Protein AF-A0A0D3D6J1-F1 (afdb_monomer_lite)

pLDDT: mean 77.59, std 20.77, range [33.81, 98.12]

Radius of gyration: 16.83 Å; chains: 1; bounding box: 50×41×36 Å

Organism: NCBI:txid109376

Sequence (123 aa):
MAGSNHPPQPSLRILQRCKLKLEHNKALTIFGTHLIETSVSLKSLAKDIDISSKVLTRLIAEVSNVNSSCALDGHRLGLERVIRVSSKTDASNSAILCAAFRAFFGAVATDSGMVDERRTRFS

Secondary structure (DSSP, 8-state):
-----PPPPHHHHHHHHH--BTTT-HHHHHHHHHHHHHHHHHHHHHH-TT--HHHHHHHHHHHT-IIIIIHHHHHHTTGGGT-B--TTS-TT-HHHHHHHHHHHHHHHHHHTTTTHHHHTT--

InterPro domains:
  IPR000999 Ribonuclease III domain [SM00535] (9-120)
  IPR036389 Ribonuclease III, endonuclease domain superfamily [G3DSA:1.10.1520.10] (8-121)
  IPR036389 Ribonuclease III, endonuclease domain superfamily [SSF69065] (21-114)

Structure (mmCIF, N/CA/C/O backbone):
data_AF-A0A0D3D6J1-F1
#
_entry.id   AF-A0A0D3D6J1-F1
#
loop_
_atom_site.group_PDB
_atom_site.id
_atom_site.type_symbol
_atom_site.label_atom_id
_atom_site.label_alt_id
_atom_site.label_comp_id
_atom_site.label_asym_id
_atom_site.label_entity_id
_atom_site.label_seq_id
_atom_site.pdbx_PDB_ins_code
_atom_site.Cartn_x
_atom_site.Cartn_y
_atom_site.Cartn_z
_atom_site.occupancy
_atom_site.B_iso_or_equiv
_atom_site.auth_seq_id
_atom_site.auth_comp_id
_atom_site.auth_asym_id
_atom_site.auth_atom_id
_atom_site.pdbx_PDB_model_num
ATOM 1 N N . MET A 1 1 ? -33.142 -31.326 2.147 1.00 36.97 1 MET A N 1
ATOM 2 C CA . MET A 1 1 ? -32.348 -30.388 2.967 1.00 36.97 1 MET A CA 1
ATOM 3 C C . MET A 1 1 ? -30.906 -30.868 2.960 1.00 36.97 1 MET A C 1
ATOM 5 O O . MET A 1 1 ? -30.592 -31.813 3.663 1.00 36.97 1 MET A O 1
ATOM 9 N N . ALA A 1 2 ? -30.059 -30.291 2.112 1.00 33.81 2 ALA A N 1
ATOM 10 C CA . ALA A 1 2 ? -28.621 -30.540 2.131 1.00 33.81 2 ALA A CA 1
ATOM 11 C C . ALA A 1 2 ? -27.952 -29.181 2.330 1.00 33.81 2 ALA A C 1
ATOM 13 O O . ALA A 1 2 ? -27.934 -28.353 1.421 1.00 33.81 2 ALA A O 1
ATOM 14 N N . GLY A 1 3 ? -27.513 -28.920 3.561 1.00 39.00 3 GLY A N 1
ATOM 15 C CA . GLY A 1 3 ? -26.717 -27.746 3.888 1.00 39.00 3 GLY A CA 1
ATOM 16 C C . GLY A 1 3 ? -25.371 -27.877 3.194 1.00 39.00 3 GLY A C 1
ATOM 17 O O . GLY A 1 3 ? -24.564 -28.735 3.546 1.00 39.00 3 GLY A O 1
ATOM 18 N N . SER A 1 4 ? -25.150 -27.058 2.171 1.00 36.75 4 SER A N 1
ATOM 19 C CA . SER A 1 4 ? -23.866 -26.943 1.498 1.00 36.75 4 SER A CA 1
ATOM 20 C C . SER A 1 4 ? -22.841 -26.380 2.484 1.00 36.75 4 SER A C 1
ATOM 22 O O . SER A 1 4 ? -22.775 -25.170 2.700 1.00 36.75 4 SER A O 1
ATOM 24 N N . ASN A 1 5 ? -22.042 -27.266 3.082 1.00 42.62 5 ASN A N 1
ATOM 25 C CA . ASN A 1 5 ? -20.813 -26.924 3.794 1.00 42.62 5 ASN A CA 1
ATOM 26 C C . ASN A 1 5 ? -19.778 -26.435 2.777 1.00 42.62 5 ASN A C 1
ATOM 28 O O . ASN A 1 5 ? -18.859 -27.156 2.392 1.00 42.62 5 ASN A O 1
ATOM 32 N N . HIS A 1 6 ? -19.958 -25.207 2.301 1.00 39.31 6 HIS A N 1
ATOM 33 C CA . HIS A 1 6 ? -18.924 -24.518 1.555 1.00 39.31 6 HIS A CA 1
ATOM 34 C C . HIS A 1 6 ? -17.895 -24.012 2.577 1.00 39.31 6 HIS A C 1
ATOM 36 O O . HIS A 1 6 ? -18.283 -23.295 3.507 1.00 39.31 6 HIS A O 1
ATOM 42 N N . PRO A 1 7 ? -16.606 -24.392 2.481 1.00 40.78 7 PRO A N 1
ATOM 43 C CA . PRO A 1 7 ? -15.589 -23.798 3.333 1.00 40.78 7 PRO A CA 1
ATOM 44 C C . PRO A 1 7 ? -15.655 -22.275 3.144 1.00 40.78 7 PRO A C 1
ATOM 46 O O . PRO A 1 7 ? -15.778 -21.821 2.004 1.00 40.78 7 PRO A O 1
ATOM 49 N N . PRO A 1 8 ? -15.626 -21.472 4.225 1.00 41.41 8 PRO A N 1
ATOM 50 C CA . PRO A 1 8 ? -15.703 -20.027 4.085 1.00 41.41 8 PRO A CA 1
ATOM 51 C C . PRO A 1 8 ? -14.570 -19.592 3.163 1.00 41.41 8 PRO A C 1
ATOM 53 O O . PRO A 1 8 ? -13.425 -20.009 3.367 1.00 41.41 8 PRO A O 1
ATOM 56 N N . GLN A 1 9 ? -14.921 -18.824 2.129 1.00 41.34 9 GLN A N 1
ATOM 57 C CA . GLN A 1 9 ? -13.974 -18.363 1.122 1.00 41.34 9 GLN A CA 1
ATOM 58 C C . GLN A 1 9 ? -12.741 -17.742 1.806 1.00 41.34 9 GLN A C 1
ATOM 60 O O . GLN A 1 9 ? -12.900 -17.136 2.871 1.00 41.34 9 GLN A O 1
ATOM 65 N N . PRO A 1 10 ? -11.524 -17.874 1.243 1.00 47.81 10 PRO A N 1
ATOM 66 C CA . PRO A 1 10 ? -10.286 -17.409 1.884 1.00 47.81 10 PRO A CA 1
ATOM 67 C C . PRO A 1 10 ? -10.375 -15.960 2.389 1.00 47.81 10 PRO A C 1
ATOM 69 O O . PRO A 1 10 ? -9.944 -15.646 3.497 1.00 47.81 10 PRO A O 1
ATOM 72 N N . SER A 1 11 ? -11.066 -1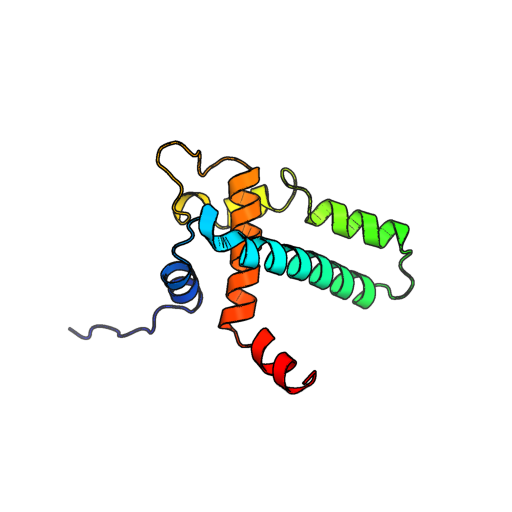5.105 1.633 1.00 50.75 11 SER A N 1
ATOM 73 C CA . SER A 1 11 ? -11.388 -13.721 1.990 1.00 50.75 11 SER A CA 1
ATOM 74 C C . SER A 1 11 ? -12.149 -13.584 3.317 1.00 50.75 11 SER A C 1
ATOM 76 O O . SER A 1 11 ? -11.828 -12.713 4.121 1.00 50.75 11 SER A O 1
ATOM 78 N N . LEU A 1 12 ? -13.116 -14.460 3.601 1.00 44.69 12 LEU A N 1
ATOM 79 C CA . LEU A 1 12 ? -13.933 -14.407 4.814 1.00 44.69 12 LEU A CA 1
ATOM 80 C C . LEU A 1 12 ? -13.153 -14.852 6.060 1.00 44.69 12 LEU A C 1
ATOM 82 O O . LEU A 1 12 ? -13.335 -14.266 7.128 1.00 44.69 12 LEU A O 1
ATOM 86 N N . ARG A 1 13 ? -12.249 -15.837 5.932 1.00 53.22 13 ARG A N 1
ATOM 87 C CA . ARG A 1 13 ? -11.372 -16.267 7.040 1.00 53.22 13 ARG A CA 1
ATOM 88 C C . ARG A 1 13 ? -10.347 -15.199 7.402 1.00 53.22 13 ARG A C 1
ATOM 90 O O . ARG A 1 13 ? -10.147 -14.957 8.591 1.00 53.22 13 ARG A O 1
ATOM 97 N N . ILE A 1 14 ? -9.758 -14.536 6.405 1.00 54.12 14 ILE A N 1
ATOM 98 C CA . ILE A 1 14 ? -8.846 -13.404 6.613 1.00 54.12 14 ILE A CA 1
ATOM 99 C C . ILE A 1 14 ? -9.596 -12.288 7.340 1.00 54.12 14 ILE A C 1
ATOM 101 O O . ILE A 1 14 ? -9.171 -11.869 8.409 1.00 54.12 14 ILE A O 1
ATOM 105 N N . LEU A 1 15 ? -10.780 -11.891 6.866 1.00 53.19 15 LEU A N 1
ATOM 106 C CA . LEU A 1 15 ? -11.581 -10.845 7.516 1.00 53.19 15 LEU A CA 1
ATOM 107 C C . LEU A 1 15 ? -12.042 -11.229 8.941 1.00 53.19 15 LEU A C 1
ATOM 109 O O . LEU A 1 15 ? -12.059 -10.373 9.830 1.00 53.19 15 LEU A O 1
ATOM 113 N N . GLN A 1 16 ? -12.359 -12.505 9.200 1.00 49.28 16 GLN A N 1
ATOM 114 C CA . GLN A 1 16 ? -12.734 -12.999 10.535 1.00 49.28 16 GLN A CA 1
ATOM 115 C C . GLN A 1 16 ? -11.554 -13.091 11.512 1.00 49.28 16 GLN A C 1
ATOM 117 O O . GLN A 1 16 ? -11.705 -12.666 12.661 1.00 49.28 16 GLN A O 1
ATOM 122 N N . ARG A 1 17 ? -10.393 -13.615 11.087 1.00 49.12 17 ARG A N 1
ATOM 123 C CA . ARG A 1 17 ? -9.167 -13.649 11.910 1.00 49.12 17 ARG A CA 1
ATOM 124 C C . ARG A 1 17 ? -8.609 -12.249 12.131 1.00 49.12 17 ARG A C 1
ATOM 126 O O . ARG A 1 17 ? -8.090 -11.965 13.206 1.00 49.12 17 ARG A O 1
ATOM 133 N N . CYS A 1 18 ? -8.763 -11.365 11.148 1.00 48.53 18 CYS A N 1
ATOM 134 C CA . CYS A 1 18 ? -8.200 -10.030 11.209 1.00 48.53 18 CYS A CA 1
ATOM 135 C C . CYS A 1 18 ? -8.895 -9.092 12.172 1.00 48.53 18 CYS A C 1
ATOM 137 O O . CYS A 1 18 ? -8.242 -8.092 12.453 1.00 48.53 18 CYS A O 1
ATOM 139 N N . LYS A 1 19 ? -10.146 -9.360 12.627 1.00 53.25 19 LYS A N 1
ATOM 140 C CA . LYS A 1 19 ? -10.956 -8.511 13.543 1.00 53.25 19 LYS A CA 1
ATOM 141 C C . LYS A 1 19 ? -10.353 -7.114 13.637 1.00 53.25 19 LYS A C 1
ATOM 143 O O . LYS A 1 19 ? -9.719 -6.806 14.643 1.00 53.25 19 LYS A O 1
ATOM 148 N N . LEU A 1 20 ? -10.433 -6.370 12.525 1.00 54.12 20 LEU A N 1
ATOM 149 C CA . LEU A 1 20 ? -9.470 -5.329 12.152 1.00 54.12 20 LEU A CA 1
ATOM 150 C C . LEU A 1 20 ? -9.575 -4.121 13.085 1.00 54.12 20 LEU A C 1
ATOM 152 O O . LEU A 1 20 ? -10.124 -3.087 12.726 1.00 54.12 20 LEU A O 1
ATOM 156 N N . LYS A 1 21 ? -9.098 -4.283 14.323 1.00 55.31 21 LYS A N 1
ATOM 157 C CA . LYS A 1 21 ? -8.888 -3.215 15.284 1.00 55.31 21 LYS A CA 1
ATOM 158 C C . LYS A 1 21 ? -7.656 -2.497 14.791 1.00 55.31 21 LYS A C 1
ATOM 160 O O . LYS A 1 21 ? -6.536 -2.966 14.991 1.00 55.31 21 LYS A O 1
ATOM 165 N N . LEU A 1 22 ? -7.885 -1.375 14.123 1.00 56.31 22 LEU A N 1
ATOM 166 C CA . LEU A 1 22 ? -6.821 -0.564 13.551 1.00 56.31 22 LEU A CA 1
ATOM 167 C C . LEU A 1 22 ? -5.695 -0.290 14.567 1.00 56.31 22 LEU A C 1
ATOM 169 O O . LEU A 1 22 ? -4.522 -0.331 14.213 1.00 56.31 22 LEU A O 1
ATOM 173 N N . GLU A 1 23 ? -6.048 -0.116 15.845 1.00 56.38 23 GLU A N 1
ATOM 174 C CA . GLU A 1 23 ? -5.091 0.128 16.930 1.00 56.38 23 GLU A CA 1
ATOM 175 C C . GLU A 1 23 ? -4.096 -1.016 17.173 1.00 56.38 23 GLU A C 1
ATOM 177 O O . GLU A 1 23 ? -2.957 -0.757 17.560 1.00 56.38 23 GLU A O 1
ATOM 182 N N . HIS A 1 24 ? -4.486 -2.270 16.922 1.00 62.88 24 HIS A N 1
ATOM 183 C CA . HIS A 1 24 ? -3.648 -3.452 17.169 1.00 62.88 24 HIS A CA 1
ATOM 184 C C . HIS A 1 24 ? -2.933 -3.957 15.910 1.00 62.88 24 HIS A C 1
ATOM 186 O O . HIS A 1 24 ? -1.994 -4.742 16.002 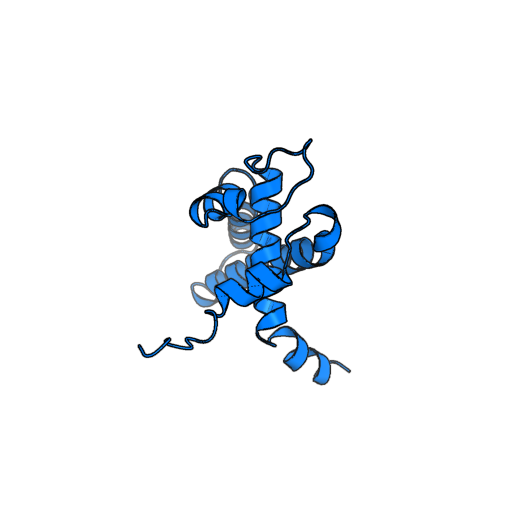1.00 62.88 24 HIS A O 1
ATOM 192 N N . ASN A 1 25 ? -3.334 -3.485 14.730 1.00 73.19 25 ASN A N 1
ATOM 193 C CA . ASN A 1 25 ? -2.868 -4.027 13.454 1.00 73.19 25 ASN A CA 1
ATOM 194 C C . ASN A 1 25 ? -1.731 -3.219 12.817 1.00 73.19 25 ASN A C 1
ATOM 196 O O . ASN A 1 25 ? -1.432 -3.406 11.640 1.00 73.19 25 ASN A O 1
ATOM 200 N N . LYS A 1 26 ? -1.050 -2.365 13.596 1.00 84.75 26 LYS A N 1
ATOM 201 C CA . LYS A 1 26 ? 0.064 -1.521 13.127 1.00 84.75 26 LYS A CA 1
ATOM 202 C C . LYS A 1 26 ? 1.142 -2.316 12.384 1.00 84.75 26 LYS A C 1
ATOM 204 O O . LYS A 1 26 ? 1.598 -1.873 11.336 1.00 84.75 26 LYS A O 1
ATOM 209 N N . ALA A 1 27 ? 1.507 -3.499 12.883 1.00 87.12 27 ALA A N 1
ATOM 210 C CA . ALA A 1 27 ? 2.491 -4.362 12.230 1.00 87.12 27 ALA A CA 1
ATOM 211 C C . ALA A 1 27 ? 2.034 -4.803 10.827 1.00 87.12 27 ALA A C 1
ATOM 213 O O . ALA A 1 27 ? 2.803 -4.712 9.875 1.00 87.12 27 ALA A O 1
ATOM 214 N N . LEU A 1 28 ? 0.765 -5.201 10.679 1.00 87.38 28 LEU A N 1
ATOM 215 C CA . LEU A 1 28 ? 0.184 -5.576 9.386 1.00 87.38 28 LEU A CA 1
ATOM 216 C C . LEU A 1 28 ? 0.072 -4.372 8.447 1.00 87.38 28 LEU A C 1
ATOM 218 O O . LEU A 1 28 ? 0.317 -4.513 7.253 1.00 87.38 28 LEU A O 1
ATOM 222 N N . THR A 1 29 ? -0.257 -3.185 8.966 1.00 91.06 29 THR A N 1
ATOM 223 C CA . THR A 1 29 ? -0.259 -1.946 8.174 1.00 91.06 29 THR A CA 1
ATOM 224 C C . THR A 1 29 ? 1.137 -1.627 7.635 1.00 91.06 29 THR A C 1
ATOM 226 O O . THR A 1 29 ? 1.274 -1.332 6.449 1.00 91.06 29 THR A O 1
ATOM 229 N N . ILE A 1 30 ? 2.178 -1.705 8.470 1.00 92.06 30 ILE A N 1
ATOM 230 C CA . ILE A 1 30 ? 3.570 -1.467 8.050 1.00 92.06 30 ILE A CA 1
ATOM 231 C C . ILE A 1 30 ? 3.989 -2.509 7.012 1.00 92.06 30 ILE A C 1
ATOM 233 O O . ILE A 1 30 ? 4.444 -2.159 5.925 1.00 92.06 30 ILE A O 1
ATOM 237 N N . PHE A 1 31 ? 3.767 -3.789 7.309 1.00 91.25 31 PHE A N 1
ATOM 238 C CA . PHE A 1 31 ? 4.148 -4.871 6.411 1.00 91.25 31 PHE A CA 1
ATOM 239 C C . PHE A 1 31 ? 3.432 -4.782 5.057 1.00 91.25 31 PHE A C 1
ATOM 241 O O . PHE A 1 31 ? 4.068 -4.855 4.007 1.00 91.25 31 PHE A O 1
ATOM 248 N N . GLY A 1 32 ? 2.122 -4.537 5.070 1.00 92.12 32 GLY A N 1
ATOM 249 C CA . GLY A 1 32 ? 1.332 -4.327 3.863 1.00 92.12 32 GLY A CA 1
AT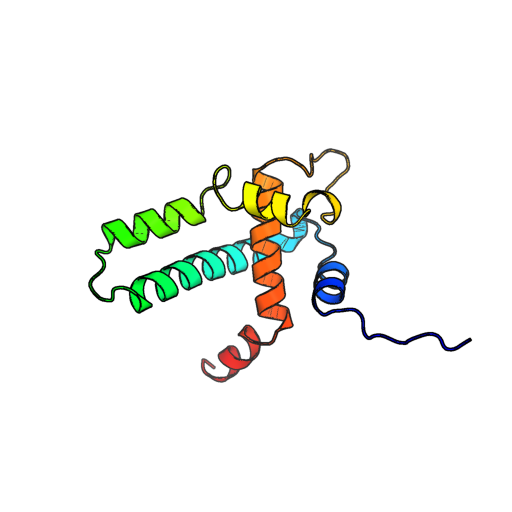OM 250 C C . GLY A 1 32 ? 1.759 -3.110 3.046 1.00 92.12 32 GLY A C 1
ATOM 251 O O . GLY A 1 32 ? 1.705 -3.160 1.822 1.00 92.12 32 GLY A O 1
ATOM 252 N N . THR A 1 33 ? 2.243 -2.046 3.697 1.00 95.25 33 THR A N 1
ATOM 253 C CA . THR A 1 33 ? 2.827 -0.886 3.001 1.00 95.25 33 THR A CA 1
ATOM 254 C C . THR A 1 33 ? 4.023 -1.322 2.166 1.00 95.25 33 THR A C 1
ATOM 256 O O . THR A 1 33 ? 4.013 -1.153 0.949 1.00 95.25 33 THR A O 1
ATOM 259 N N . HIS A 1 34 ? 4.997 -1.990 2.786 1.00 95.62 34 HIS A N 1
ATOM 260 C CA . HIS A 1 34 ? 6.180 -2.471 2.074 1.00 95.62 34 HIS A CA 1
ATOM 261 C C . HIS A 1 34 ? 5.847 -3.509 1.001 1.00 95.62 34 HIS A C 1
ATOM 263 O O . HIS A 1 34 ? 6.489 -3.528 -0.047 1.00 95.62 34 HIS A O 1
ATOM 269 N N . LEU A 1 35 ? 4.829 -4.349 1.214 1.00 94.19 35 LEU A N 1
ATOM 270 C CA . LEU A 1 35 ? 4.355 -5.285 0.193 1.00 94.19 35 LEU A CA 1
ATOM 271 C C . LEU A 1 35 ? 3.802 -4.574 -1.040 1.00 94.19 35 LEU A C 1
ATOM 273 O O . LEU A 1 35 ? 4.143 -4.965 -2.157 1.00 94.19 35 LEU A O 1
ATOM 277 N N . ILE A 1 36 ? 2.972 -3.545 -0.859 1.00 94.06 36 ILE A N 1
ATOM 278 C CA . ILE A 1 36 ? 2.412 -2.762 -1.969 1.00 94.06 36 ILE A CA 1
ATOM 279 C C . ILE A 1 36 ? 3.545 -2.071 -2.739 1.00 94.06 36 ILE A C 1
ATOM 281 O O . ILE A 1 36 ? 3.637 -2.219 -3.959 1.00 94.06 36 ILE A O 1
ATOM 285 N N . GLU A 1 37 ? 4.454 -1.396 -2.032 1.00 95.62 37 GLU A N 1
ATOM 286 C CA . GLU A 1 37 ? 5.598 -0.691 -2.628 1.00 95.62 37 GLU A CA 1
ATOM 287 C C . GLU A 1 37 ? 6.530 -1.646 -3.385 1.00 95.62 37 GLU A C 1
ATOM 289 O O . GLU A 1 37 ? 6.915 -1.381 -4.528 1.00 95.62 37 GLU A O 1
ATOM 294 N N . THR A 1 38 ? 6.837 -2.804 -2.793 1.00 96.00 38 THR A N 1
ATOM 295 C CA . THR A 1 38 ? 7.666 -3.843 -3.424 1.00 96.00 38 THR A CA 1
ATOM 296 C C . THR A 1 38 ? 6.977 -4.420 -4.654 1.00 96.00 38 THR A C 1
ATOM 298 O O . THR A 1 38 ? 7.613 -4.596 -5.690 1.00 96.00 38 THR A O 1
ATOM 301 N N . SER A 1 39 ? 5.671 -4.683 -4.577 1.00 94.94 39 SER A N 1
ATOM 302 C CA . SER A 1 39 ? 4.904 -5.230 -5.702 1.00 94.94 39 SER A CA 1
ATOM 303 C C . SER A 1 39 ? 4.883 -4.265 -6.886 1.00 94.94 39 SER A C 1
ATOM 305 O O . SER A 1 39 ? 5.064 -4.683 -8.030 1.00 94.94 39 SER A O 1
ATOM 307 N N . VAL A 1 40 ? 4.716 -2.968 -6.622 1.00 95.38 40 VAL A N 1
ATOM 308 C CA . VAL A 1 40 ? 4.757 -1.928 -7.660 1.00 95.38 40 VAL A CA 1
ATOM 309 C C . VAL A 1 40 ? 6.162 -1.767 -8.227 1.00 95.38 40 VAL A C 1
ATOM 311 O O . VAL A 1 40 ? 6.309 -1.630 -9.443 1.00 95.38 40 VAL A O 1
ATOM 314 N N . SER A 1 41 ? 7.187 -1.882 -7.383 1.00 96.69 41 SER A N 1
ATOM 315 C CA . SER A 1 41 ? 8.582 -1.868 -7.824 1.00 96.69 41 SER A CA 1
ATOM 316 C C . SER A 1 41 ? 8.879 -3.021 -8.780 1.00 96.69 41 SER A C 1
ATOM 318 O O . SER A 1 41 ? 9.326 -2.798 -9.902 1.00 96.69 41 SER A O 1
ATOM 320 N N . LEU A 1 42 ? 8.548 -4.250 -8.372 1.00 96.69 42 LEU A N 1
ATOM 321 C CA . LEU A 1 42 ? 8.752 -5.457 -9.172 1.00 96.69 42 LEU A CA 1
ATOM 322 C C . LEU A 1 42 ? 7.976 -5.404 -10.487 1.00 96.69 42 LEU A C 1
ATOM 324 O O . LEU A 1 42 ? 8.531 -5.718 -11.534 1.00 96.69 42 LEU A O 1
ATOM 328 N N . LYS A 1 43 ? 6.712 -4.967 -10.457 1.00 96.81 43 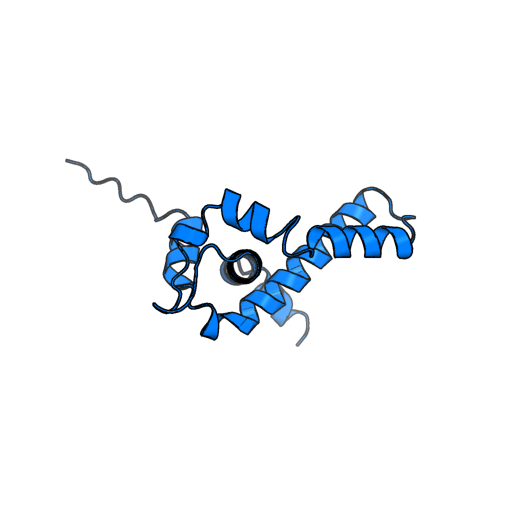LYS A N 1
ATOM 329 C CA . LYS A 1 43 ? 5.893 -4.838 -11.669 1.00 96.81 43 LYS A CA 1
ATOM 330 C C . LYS A 1 43 ? 6.462 -3.805 -12.644 1.00 96.81 43 LYS A C 1
ATOM 332 O O . LYS A 1 43 ? 6.397 -4.016 -13.851 1.00 96.81 43 LYS A O 1
ATOM 337 N N . SER A 1 44 ? 7.000 -2.700 -12.130 1.00 97.06 44 SER A N 1
ATOM 338 C CA . SER A 1 44 ? 7.600 -1.649 -12.958 1.00 97.06 44 SER A CA 1
ATOM 339 C C . SER A 1 44 ? 8.908 -2.127 -13.586 1.00 97.06 44 SER A C 1
ATOM 341 O O . SER A 1 44 ? 9.057 -2.029 -14.799 1.00 97.06 44 SER A O 1
ATOM 343 N N . LEU A 1 45 ? 9.790 -2.742 -12.792 1.00 96.69 45 LEU A N 1
ATOM 344 C CA . LEU A 1 45 ? 11.067 -3.299 -13.256 1.00 96.69 45 LEU A CA 1
ATOM 345 C C . LEU A 1 45 ? 10.890 -4.467 -14.233 1.00 96.69 45 LEU A C 1
ATOM 347 O O . LEU A 1 45 ? 11.661 -4.612 -15.172 1.00 96.69 45 LEU A O 1
ATOM 351 N N . ALA A 1 46 ? 9.856 -5.292 -14.047 1.00 97.31 46 ALA A N 1
ATOM 352 C CA . ALA A 1 46 ? 9.532 -6.367 -14.984 1.00 97.31 46 ALA A CA 1
ATOM 353 C C . ALA A 1 46 ? 9.062 -5.841 -16.351 1.00 97.31 46 ALA A C 1
ATOM 355 O O . ALA A 1 46 ? 9.174 -6.547 -17.350 1.00 97.31 46 ALA A O 1
ATOM 356 N N . LYS A 1 47 ? 8.507 -4.623 -16.393 1.00 97.50 47 LYS A N 1
ATOM 357 C CA . LYS A 1 47 ? 8.076 -3.964 -17.631 1.00 97.50 47 LYS A CA 1
ATOM 358 C C . LYS A 1 47 ? 9.220 -3.200 -18.298 1.00 97.50 47 LYS A C 1
ATOM 360 O O . LYS A 1 47 ? 9.286 -3.172 -19.522 1.00 97.50 47 LYS A O 1
ATOM 365 N N . ASP A 1 48 ? 10.060 -2.559 -17.498 1.00 97.06 48 ASP A N 1
ATOM 366 C CA . ASP A 1 48 ? 11.186 -1.745 -17.940 1.00 97.06 48 ASP A CA 1
ATOM 367 C C . ASP A 1 48 ? 12.303 -1.835 -16.894 1.00 97.06 48 ASP A C 1
ATOM 369 O O . ASP A 1 48 ? 12.219 -1.230 -15.822 1.00 97.06 48 ASP A O 1
ATOM 373 N N . ILE A 1 49 ? 13.333 -2.627 -17.198 1.00 96.81 49 ILE A N 1
ATOM 374 C CA . ILE A 1 49 ? 14.466 -2.848 -16.292 1.00 96.81 49 ILE A CA 1
ATOM 375 C C . ILE A 1 49 ? 15.374 -1.614 -16.193 1.00 96.81 49 ILE A C 1
ATOM 377 O O . ILE A 1 49 ? 16.055 -1.441 -15.184 1.00 96.81 49 ILE A O 1
ATOM 381 N N . ASP A 1 50 ? 15.329 -0.732 -17.197 1.00 97.75 50 ASP A N 1
ATOM 382 C CA . ASP A 1 50 ? 16.140 0.484 -17.290 1.00 97.75 50 ASP A CA 1
ATOM 383 C C . ASP A 1 50 ? 15.404 1.720 -16.736 1.00 97.75 50 ASP A C 1
ATOM 385 O O . ASP A 1 50 ? 15.896 2.853 -16.827 1.00 97.75 50 ASP A O 1
ATOM 389 N N . ILE A 1 51 ? 14.228 1.526 -16.122 1.00 98.12 51 ILE A N 1
ATOM 390 C CA . ILE A 1 51 ? 13.455 2.599 -15.497 1.00 98.12 51 ILE A CA 1
ATOM 391 C C . ILE A 1 51 ? 14.315 3.372 -14.491 1.00 98.12 51 ILE A C 1
ATOM 393 O O . ILE A 1 51 ? 14.897 2.826 -13.552 1.00 98.12 51 ILE A O 1
ATOM 397 N N . SER A 1 52 ? 14.370 4.696 -14.647 1.00 97.94 52 SER A N 1
ATOM 398 C CA . SER A 1 52 ? 15.155 5.511 -13.719 1.00 97.94 52 SER A CA 1
ATOM 399 C C . SER A 1 52 ? 14.600 5.422 -12.293 1.00 97.94 52 SER A C 1
ATOM 401 O O . SER A 1 52 ? 13.386 5.488 -12.072 1.00 97.94 52 SER A O 1
ATOM 403 N N . SER A 1 53 ? 15.497 5.402 -11.305 1.00 96.31 53 SER A N 1
ATOM 404 C CA . SER A 1 53 ? 15.133 5.435 -9.880 1.00 96.31 53 SER A CA 1
ATOM 405 C C . SER A 1 53 ? 14.182 6.595 -9.536 1.00 96.31 53 SER A C 1
ATOM 407 O O . SER A 1 53 ? 13.247 6.438 -8.750 1.00 96.31 53 SER A O 1
ATOM 409 N N . LYS A 1 54 ? 14.339 7.750 -10.200 1.00 97.69 54 LYS A N 1
ATOM 410 C CA . LYS A 1 54 ? 13.454 8.913 -10.034 1.00 97.69 54 LYS A CA 1
ATOM 411 C C . LYS A 1 54 ? 12.015 8.623 -10.462 1.00 97.69 54 LYS A C 1
ATOM 413 O O . LYS A 1 54 ? 11.084 9.028 -9.769 1.00 97.69 54 LYS A O 1
ATOM 418 N N . VAL A 1 55 ? 11.823 7.966 -11.606 1.00 97.56 55 VAL A N 1
ATOM 419 C CA . VAL A 1 55 ? 10.484 7.601 -12.095 1.00 97.56 55 VAL A CA 1
ATOM 420 C C . VAL A 1 55 ? 9.897 6.498 -11.220 1.00 97.56 55 VAL A C 1
ATOM 422 O O . VAL A 1 55 ? 8.757 6.625 -10.782 1.00 97.56 55 VAL A O 1
ATOM 425 N N . LEU A 1 56 ? 10.690 5.480 -10.879 1.00 96.88 56 LEU A N 1
ATOM 426 C CA . LEU A 1 56 ? 10.258 4.393 -10.002 1.00 96.88 56 LEU A CA 1
ATOM 427 C C . LEU A 1 56 ? 9.782 4.910 -8.634 1.00 96.88 56 LEU A C 1
ATOM 429 O O . LEU A 1 56 ? 8.696 4.561 -8.181 1.00 96.88 56 LEU A O 1
ATOM 433 N N . THR A 1 57 ? 10.543 5.818 -8.018 1.00 97.00 57 THR A N 1
ATOM 434 C CA . THR A 1 57 ? 10.186 6.439 -6.731 1.00 97.00 57 THR A CA 1
ATOM 435 C C . THR A 1 57 ? 8.884 7.236 -6.821 1.00 97.00 57 THR A C 1
ATOM 437 O O . THR A 1 57 ? 8.087 7.217 -5.885 1.00 97.00 57 THR A O 1
ATOM 440 N N . ARG A 1 58 ? 8.626 7.915 -7.948 1.00 97.06 58 ARG A N 1
ATOM 441 C CA . ARG A 1 58 ? 7.355 8.624 -8.167 1.00 97.06 58 ARG A CA 1
ATOM 442 C C . ARG A 1 58 ? 6.177 7.660 -8.243 1.00 97.06 58 ARG A C 1
ATOM 444 O O . ARG A 1 58 ? 5.189 7.893 -7.561 1.00 97.06 58 ARG A O 1
ATOM 451 N N . LEU A 1 59 ? 6.310 6.564 -8.992 1.00 96.25 59 LEU A N 1
ATOM 452 C CA . LEU A 1 59 ? 5.266 5.537 -9.082 1.00 96.25 59 LEU A CA 1
ATOM 453 C C . LEU A 1 59 ? 4.961 4.925 -7.710 1.00 96.25 59 LEU A C 1
ATOM 455 O O . LEU A 1 59 ? 3.796 4.779 -7.350 1.00 96.25 59 LEU A O 1
ATOM 459 N N . ILE A 1 60 ? 5.997 4.620 -6.921 1.00 96.19 60 ILE A N 1
ATOM 460 C CA . ILE A 1 60 ? 5.846 4.132 -5.542 1.00 96.19 60 ILE A CA 1
ATOM 461 C C . ILE A 1 60 ? 5.109 5.170 -4.677 1.00 96.19 60 ILE A C 1
ATOM 463 O O . ILE A 1 60 ? 4.174 4.827 -3.957 1.00 96.19 60 ILE A O 1
ATOM 467 N N . ALA A 1 61 ? 5.478 6.450 -4.769 1.00 95.25 61 ALA A N 1
ATOM 468 C CA . ALA A 1 61 ? 4.821 7.513 -4.010 1.00 95.25 61 ALA A CA 1
ATOM 469 C C . ALA A 1 61 ? 3.345 7.708 -4.408 1.00 95.25 61 ALA A C 1
ATOM 471 O O . ALA A 1 61 ? 2.507 7.965 -3.541 1.00 95.25 61 ALA A O 1
ATOM 472 N N . GLU A 1 62 ? 3.013 7.562 -5.692 1.00 94.50 62 GLU A N 1
ATOM 473 C CA . GLU A 1 62 ? 1.639 7.654 -6.199 1.00 94.50 62 GLU A CA 1
ATOM 474 C C . GLU A 1 62 ? 0.753 6.541 -5.632 1.00 94.50 62 GLU A C 1
ATOM 476 O O . GLU A 1 62 ? -0.321 6.823 -5.097 1.00 94.50 62 GLU A O 1
ATOM 481 N N . VAL A 1 63 ? 1.217 5.287 -5.667 1.00 91.69 63 VAL A N 1
ATOM 482 C CA . VAL A 1 63 ? 0.443 4.152 -5.131 1.00 91.69 63 VAL A CA 1
ATOM 483 C C . VAL A 1 63 ? 0.352 4.175 -3.605 1.00 91.69 63 VAL A C 1
ATOM 485 O O . VAL A 1 63 ? -0.652 3.733 -3.043 1.00 91.69 63 VAL A O 1
ATOM 488 N N . SER A 1 64 ? 1.359 4.734 -2.929 1.00 90.31 64 SER A N 1
ATOM 489 C CA . SER A 1 64 ? 1.366 4.925 -1.477 1.00 90.31 64 SER A CA 1
ATOM 490 C C . SER A 1 64 ? 0.579 6.163 -1.028 1.00 90.31 64 SER A C 1
ATOM 492 O O . SER A 1 64 ? 0.417 6.367 0.180 1.00 90.31 64 SER A O 1
ATOM 494 N N . ASN A 1 65 ? 0.058 6.985 -1.947 1.00 95.38 65 ASN A N 1
ATOM 495 C CA . ASN A 1 65 ? -0.713 8.171 -1.588 1.00 95.38 65 ASN A CA 1
ATOM 496 C C . ASN A 1 65 ? -2.019 7.797 -0.874 1.00 95.38 65 ASN A C 1
ATOM 498 O O . ASN A 1 65 ? -2.803 6.977 -1.354 1.00 95.38 65 ASN A O 1
ATOM 502 N N . VAL A 1 66 ? -2.273 8.452 0.262 1.00 92.31 66 VAL A N 1
ATOM 503 C CA . VAL A 1 66 ? -3.447 8.184 1.098 1.00 92.31 66 VAL A CA 1
ATOM 504 C C . VAL A 1 66 ? -4.746 8.460 0.353 1.00 92.31 66 VAL A C 1
ATOM 506 O O . VAL A 1 66 ? -5.589 7.576 0.266 1.00 92.31 66 VAL A O 1
ATOM 509 N N . ASN A 1 67 ? -4.911 9.661 -0.194 1.00 87.62 67 ASN A N 1
ATOM 510 C CA . ASN A 1 67 ? -6.205 10.117 -0.698 1.00 87.62 67 ASN A CA 1
ATOM 511 C C . ASN A 1 67 ? -6.479 9.641 -2.124 1.00 87.62 67 ASN A C 1
ATOM 513 O O . ASN A 1 67 ? -7.606 9.266 -2.433 1.00 87.62 67 ASN A O 1
ATOM 517 N N . SER A 1 68 ? -5.464 9.656 -2.990 1.00 89.31 68 SER A N 1
ATOM 518 C CA . SER A 1 68 ? -5.641 9.346 -4.412 1.00 89.31 68 SER A CA 1
ATOM 519 C C . SER A 1 68 ? -5.472 7.866 -4.760 1.00 89.31 68 SER A C 1
ATOM 521 O O . SER A 1 68 ? -5.748 7.500 -5.898 1.00 89.31 68 SER A O 1
ATOM 523 N N . SER A 1 69 ? -5.016 7.026 -3.821 1.00 92.69 69 SER A N 1
ATOM 5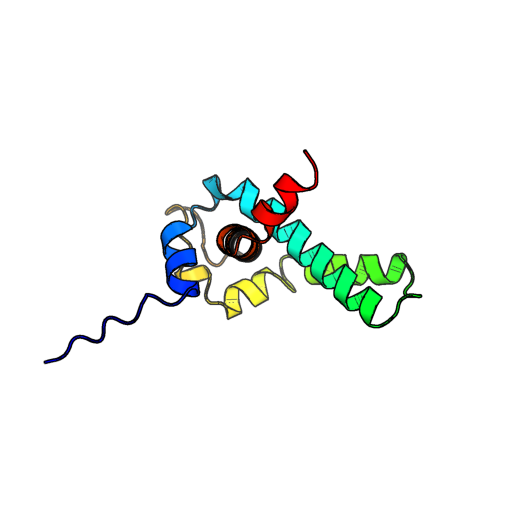24 C CA . SER A 1 69 ? -4.735 5.603 -4.067 1.00 92.69 69 SER A CA 1
ATOM 525 C C . SER A 1 69 ? -5.336 4.691 -2.989 1.00 92.69 69 SER A C 1
ATOM 527 O O . SER A 1 69 ? -6.486 4.270 -3.109 1.00 92.69 69 SER A O 1
ATOM 529 N N . CYS A 1 70 ? -4.626 4.411 -1.893 1.00 92.38 70 CYS A N 1
ATOM 530 C CA . CYS A 1 70 ? -5.014 3.341 -0.964 1.00 92.38 70 CYS A CA 1
ATOM 531 C C . CYS A 1 70 ? -6.350 3.577 -0.238 1.00 92.38 70 CYS A C 1
ATOM 533 O O . CYS A 1 70 ? -7.037 2.604 0.064 1.00 92.38 70 CYS A O 1
ATOM 535 N N . ALA A 1 71 ? -6.751 4.823 0.054 1.00 93.69 71 ALA A N 1
ATOM 536 C CA . ALA A 1 71 ? -8.082 5.073 0.617 1.00 93.69 71 ALA A CA 1
ATOM 537 C C . ALA A 1 71 ? -9.191 4.811 -0.406 1.00 93.69 71 ALA A C 1
ATOM 539 O O . ALA A 1 71 ? -10.201 4.202 -0.065 1.00 93.69 71 ALA A O 1
ATOM 540 N N . LEU A 1 72 ? -8.986 5.235 -1.658 1.00 94.19 72 LEU A N 1
ATOM 541 C CA . LEU A 1 72 ? -9.929 5.007 -2.750 1.00 94.19 72 LEU A CA 1
ATOM 542 C C . LEU A 1 72 ? -10.097 3.508 -3.017 1.00 94.19 72 LEU A C 1
ATOM 544 O O . LEU A 1 72 ? -11.222 3.021 -3.122 1.00 94.19 72 LEU A O 1
ATOM 548 N N . ASP A 1 73 ? -8.995 2.766 -3.076 1.00 92.25 73 ASP A N 1
ATOM 549 C CA . ASP A 1 73 ? -9.043 1.319 -3.270 1.00 92.25 73 ASP A CA 1
ATOM 550 C C . ASP A 1 73 ? -9.595 0.594 -2.035 1.00 92.25 73 ASP A C 1
ATOM 552 O O . ASP A 1 73 ? -10.376 -0.348 -2.171 1.00 92.25 73 ASP A O 1
ATOM 556 N N . GLY A 1 74 ? -9.295 1.081 -0.828 1.00 89.62 74 GLY A N 1
ATOM 557 C CA . GLY A 1 74 ? -9.927 0.611 0.405 1.00 89.62 74 GLY A CA 1
ATOM 558 C C . GLY A 1 74 ? -11.446 0.796 0.397 1.00 89.62 74 GLY A C 1
ATOM 559 O O . GLY A 1 74 ? -12.177 -0.114 0.788 1.00 89.62 74 GLY A O 1
ATOM 560 N N . HIS A 1 75 ? -11.927 1.927 -0.116 1.00 90.50 75 HIS A N 1
ATOM 561 C CA . HIS A 1 75 ? -13.355 2.186 -0.274 1.00 90.50 75 HIS A CA 1
ATOM 562 C C . HIS A 1 75 ? -13.999 1.288 -1.339 1.00 90.50 75 HIS A C 1
ATOM 564 O O . HIS A 1 75 ? -15.073 0.730 -1.124 1.00 90.50 75 HIS A O 1
ATOM 570 N N . ARG A 1 76 ? -13.327 1.072 -2.478 1.00 91.88 76 ARG A N 1
ATOM 571 C CA . ARG A 1 76 ? -13.793 0.149 -3.535 1.00 91.88 76 ARG A CA 1
ATOM 572 C C . ARG A 1 76 ? -13.914 -1.294 -3.046 1.00 91.88 76 ARG A C 1
ATOM 574 O O . ARG A 1 76 ? -14.781 -2.025 -3.515 1.00 91.88 76 ARG A O 1
ATOM 581 N N . LEU A 1 77 ? -13.068 -1.691 -2.097 1.00 88.00 77 LEU A N 1
ATOM 582 C CA . LEU A 1 77 ? -13.144 -2.985 -1.415 1.00 88.00 77 LEU A CA 1
ATOM 583 C C . LEU A 1 77 ? -14.188 -3.018 -0.281 1.00 88.00 77 LEU A C 1
ATOM 585 O O . LEU A 1 77 ? -14.354 -4.055 0.360 1.00 88.00 77 LEU A O 1
ATOM 589 N N . GLY A 1 78 ? -14.889 -1.909 -0.022 1.00 88.25 78 GLY A N 1
ATOM 590 C CA . GLY A 1 78 ? -15.906 -1.790 1.022 1.00 88.25 78 GLY A CA 1
ATOM 591 C C . GLY A 1 78 ? -15.342 -1.913 2.436 1.00 88.25 78 GLY A C 1
ATOM 592 O O . GLY A 1 78 ? -16.052 -2.360 3.345 1.00 88.25 78 GLY A O 1
ATOM 593 N N . LEU A 1 79 ? -14.061 -1.573 2.637 1.00 86.25 79 LEU A N 1
ATOM 594 C CA . LEU A 1 79 ? -13.392 -1.778 3.921 1.00 86.25 79 LEU A CA 1
ATOM 595 C C . LEU A 1 79 ? -14.052 -0.981 5.046 1.00 86.25 79 LEU A C 1
ATOM 597 O O . LEU A 1 79 ? -14.058 -1.475 6.173 1.00 86.25 79 LEU A O 1
ATOM 601 N N . GLU A 1 80 ? -14.692 0.159 4.760 1.00 84.69 80 GLU A N 1
ATOM 602 C CA . GLU A 1 80 ? -15.419 0.950 5.764 1.00 84.69 80 GLU A CA 1
ATOM 603 C C . GLU A 1 80 ? -16.515 0.148 6.485 1.00 84.69 80 GLU A C 1
ATOM 605 O O . GLU A 1 80 ? -16.856 0.447 7.628 1.00 84.69 80 GLU A O 1
ATOM 610 N N . ARG A 1 81 ? -17.048 -0.901 5.844 1.00 84.00 81 ARG A N 1
ATOM 611 C CA . ARG A 1 81 ? -18.136 -1.737 6.382 1.00 84.00 81 ARG A CA 1
ATOM 612 C C . ARG A 1 81 ? -17.633 -2.929 7.185 1.00 84.00 81 ARG A C 1
ATOM 614 O O . ARG A 1 81 ? -18.410 -3.559 7.902 1.00 84.00 81 ARG A O 1
ATOM 621 N N . VAL A 1 82 ? -16.357 -3.276 7.030 1.00 78.25 82 VAL A N 1
ATOM 622 C CA . VAL A 1 82 ? -15.772 -4.498 7.596 1.00 78.25 82 VAL A CA 1
ATOM 623 C C . VAL A 1 82 ? -14.807 -4.187 8.737 1.00 78.25 82 VAL A C 1
ATOM 625 O O . VAL A 1 82 ? -14.680 -4.978 9.678 1.00 78.25 82 VAL A O 1
ATOM 628 N N . ILE A 1 83 ? -14.142 -3.031 8.691 1.00 78.56 83 ILE A N 1
ATOM 629 C CA . ILE A 1 83 ? -13.243 -2.607 9.762 1.00 78.56 83 ILE A CA 1
ATOM 630 C C . ILE A 1 83 ? -14.018 -2.263 11.031 1.00 78.56 83 ILE A C 1
ATOM 632 O O . ILE A 1 83 ? -15.084 -1.653 11.004 1.00 78.56 83 ILE A O 1
ATOM 636 N N . ARG A 1 84 ? -13.460 -2.654 12.178 1.00 76.75 84 ARG A N 1
ATOM 637 C CA . ARG A 1 84 ? -14.014 -2.316 13.489 1.00 76.75 84 ARG A CA 1
ATOM 638 C C . ARG A 1 84 ? -13.159 -1.228 14.106 1.00 76.75 84 ARG A C 1
ATOM 640 O O . ARG A 1 84 ? -12.050 -1.487 14.569 1.00 76.75 84 ARG A O 1
ATOM 647 N N . VAL A 1 85 ? -13.697 -0.022 14.126 1.00 74.88 85 VAL A N 1
ATOM 648 C CA . VAL A 1 85 ? -13.068 1.143 14.745 1.00 74.88 85 VAL A CA 1
ATOM 649 C C . VAL A 1 85 ? -13.735 1.450 16.090 1.00 74.88 85 VAL A C 1
ATOM 651 O O . VAL A 1 85 ? -14.776 0.876 16.420 1.00 74.88 85 VAL A O 1
ATOM 654 N N . SER A 1 86 ? -13.117 2.303 16.910 1.00 76.12 86 SER A N 1
ATOM 655 C CA . SER A 1 86 ? -13.765 2.776 18.140 1.00 76.12 86 SER A CA 1
ATOM 656 C C . SER A 1 86 ? -15.001 3.616 17.794 1.00 76.12 86 SER A C 1
ATOM 658 O O . SER A 1 86 ? -15.060 4.204 16.717 1.00 76.12 86 SER A O 1
ATOM 660 N N . SER A 1 87 ? -15.965 3.743 18.709 1.00 74.50 87 SER A N 1
ATOM 661 C CA . SER A 1 87 ? -17.168 4.567 18.488 1.00 74.50 87 SER A CA 1
ATOM 662 C C . SER A 1 87 ? -16.877 6.051 18.225 1.00 74.50 87 SER A C 1
ATOM 664 O O . SER A 1 87 ? -17.759 6.767 17.767 1.00 74.50 87 SER A O 1
ATOM 666 N N . LYS A 1 88 ? -15.653 6.518 18.506 1.00 79.12 88 LYS A N 1
ATOM 667 C CA . LYS A 1 88 ? -15.197 7.897 18.273 1.00 79.12 88 LYS A CA 1
ATOM 668 C C . LYS A 1 88 ? -14.410 8.064 16.970 1.00 79.12 88 LYS A C 1
ATOM 670 O O . LYS A 1 88 ? -13.958 9.164 16.671 1.00 79.12 88 LYS A O 1
ATOM 675 N N . THR A 1 89 ? -14.187 6.985 16.228 1.00 80.25 89 THR A N 1
ATOM 676 C CA . THR A 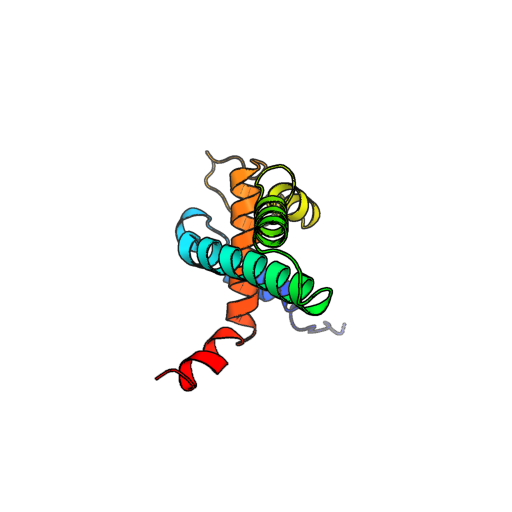1 89 ? -13.372 6.980 15.014 1.00 80.25 89 THR A CA 1
ATOM 677 C C . THR A 1 89 ? -14.276 6.842 13.797 1.00 80.25 89 THR A C 1
ATOM 679 O O . THR A 1 89 ? -15.092 5.928 13.735 1.00 80.25 89 THR A O 1
ATOM 682 N N . ASP A 1 90 ? -14.102 7.714 12.806 1.00 82.75 90 ASP A N 1
ATOM 683 C CA . ASP A 1 90 ? -14.800 7.591 11.528 1.00 82.75 90 ASP A CA 1
ATOM 684 C C . ASP A 1 90 ? -14.122 6.530 10.646 1.00 82.75 90 ASP A C 1
ATOM 686 O O . ASP A 1 90 ? -12.974 6.691 10.226 1.00 82.75 90 ASP A O 1
ATOM 690 N N . ALA A 1 91 ? -14.839 5.439 10.368 1.00 81.12 91 ALA A N 1
ATOM 691 C CA . ALA A 1 91 ? -14.378 4.353 9.503 1.00 81.12 91 ALA A CA 1
ATOM 692 C C . ALA A 1 91 ? -14.223 4.773 8.030 1.00 81.12 91 ALA A C 1
ATOM 694 O O . ALA A 1 91 ? -13.506 4.104 7.287 1.00 81.12 91 ALA A O 1
ATOM 695 N N . SER A 1 92 ? -14.859 5.873 7.617 1.00 83.62 92 SER A N 1
ATOM 696 C CA . SER A 1 92 ? -14.796 6.411 6.251 1.00 83.62 92 SER A CA 1
ATOM 697 C C . SER A 1 92 ? -13.631 7.383 6.050 1.00 83.62 92 SER A C 1
ATOM 699 O O . SER A 1 92 ? -13.379 7.828 4.932 1.00 83.62 92 SER A O 1
ATOM 701 N N . ASN A 1 93 ? -12.898 7.722 7.116 1.00 91.19 93 ASN A N 1
ATOM 702 C CA . ASN A 1 93 ? -11.744 8.604 7.027 1.00 91.19 93 ASN A CA 1
ATOM 703 C C . ASN A 1 93 ? -10.653 7.981 6.137 1.00 91.19 93 ASN A C 1
ATOM 705 O O . ASN A 1 93 ? -10.244 6.836 6.347 1.00 91.19 93 ASN A O 1
ATOM 709 N N . SER A 1 94 ? -10.124 8.754 5.184 1.00 93.19 94 SER A N 1
ATOM 710 C CA . SER A 1 94 ? -9.139 8.271 4.208 1.00 93.19 94 SER A CA 1
ATOM 711 C C . SER A 1 94 ? -7.900 7.635 4.844 1.00 93.19 94 SER A C 1
ATOM 713 O O . SER A 1 94 ? -7.402 6.624 4.353 1.00 93.19 94 SER A O 1
ATOM 715 N N . ALA A 1 95 ? -7.405 8.176 5.961 1.00 91.19 95 ALA A N 1
ATOM 716 C CA . ALA A 1 95 ? -6.252 7.606 6.653 1.00 91.19 95 ALA A CA 1
ATOM 717 C C . ALA A 1 95 ? -6.579 6.232 7.259 1.00 91.19 95 ALA A C 1
ATOM 719 O O . ALA A 1 95 ? -5.758 5.317 7.186 1.00 91.19 95 ALA A O 1
ATOM 720 N N . ILE A 1 96 ? -7.789 6.068 7.800 1.00 89.25 96 ILE A N 1
ATOM 721 C CA . ILE A 1 96 ? -8.278 4.803 8.364 1.00 89.25 96 ILE A CA 1
ATOM 722 C C . ILE A 1 96 ? -8.467 3.772 7.246 1.00 89.25 96 ILE A C 1
ATOM 724 O O . ILE A 1 96 ? -7.959 2.656 7.360 1.00 89.25 96 ILE A O 1
ATOM 728 N N . LEU A 1 97 ? -9.112 4.154 6.141 1.00 90.50 97 LEU A N 1
ATOM 729 C CA . LEU A 1 97 ? -9.307 3.288 4.976 1.00 90.50 97 LEU A CA 1
ATOM 730 C C . LEU A 1 97 ? -7.987 2.851 4.343 1.00 90.50 97 LEU A C 1
ATOM 732 O O . LEU A 1 97 ? -7.787 1.663 4.095 1.00 90.50 97 LEU A O 1
ATOM 736 N N . CYS A 1 98 ? -7.053 3.778 4.139 1.00 92.94 98 CYS A N 1
ATOM 737 C CA . CYS A 1 98 ? -5.739 3.447 3.601 1.00 92.94 98 CYS A CA 1
ATOM 738 C C . CYS A 1 98 ? -4.948 2.523 4.546 1.00 92.94 98 CYS A C 1
ATOM 740 O O . CYS A 1 98 ? -4.301 1.569 4.106 1.00 92.94 98 CYS A O 1
ATOM 742 N N . ALA A 1 99 ? -5.007 2.765 5.858 1.00 91.06 99 ALA A N 1
ATOM 743 C CA . ALA A 1 99 ? -4.341 1.911 6.835 1.00 91.06 99 ALA A CA 1
ATOM 744 C C . ALA A 1 99 ? -4.972 0.508 6.910 1.00 91.06 99 ALA A C 1
ATOM 746 O O . ALA A 1 99 ? -4.246 -0.481 7.052 1.00 91.06 99 ALA A O 1
ATOM 747 N N . ALA A 1 100 ? -6.294 0.412 6.754 1.00 89.56 100 ALA A N 1
ATOM 748 C CA . ALA A 1 100 ? -7.014 -0.849 6.638 1.00 89.56 100 ALA A CA 1
ATOM 749 C C . ALA A 1 100 ? -6.663 -1.604 5.353 1.00 89.56 100 ALA A C 1
ATOM 751 O O . ALA A 1 100 ? -6.419 -2.807 5.405 1.00 89.56 100 ALA A O 1
ATOM 752 N N . PHE A 1 101 ? -6.580 -0.901 4.224 1.00 91.81 101 PHE A N 1
ATOM 753 C CA . PHE A 1 101 ? -6.167 -1.457 2.938 1.00 91.81 101 PHE A CA 1
ATOM 754 C C . PHE A 1 101 ? -4.773 -2.076 3.027 1.00 91.81 101 PHE A C 1
ATOM 756 O O . PHE A 1 101 ? -4.581 -3.246 2.705 1.00 91.81 101 PHE A O 1
ATOM 763 N N . ARG A 1 102 ? -3.806 -1.335 3.576 1.00 93.19 102 ARG A N 1
ATOM 764 C CA . ARG A 1 102 ? -2.456 -1.852 3.835 1.00 93.19 102 ARG A CA 1
ATOM 765 C C . ARG A 1 102 ? -2.493 -3.069 4.759 1.00 93.19 102 ARG A C 1
ATOM 767 O O . ARG A 1 102 ? -1.927 -4.104 4.429 1.00 93.19 102 ARG A O 1
ATOM 774 N N . ALA A 1 103 ? -3.205 -2.984 5.881 1.00 90.12 103 ALA A N 1
ATOM 775 C CA . ALA A 1 103 ? -3.309 -4.102 6.817 1.00 90.12 103 ALA A CA 1
ATOM 776 C C . ALA A 1 103 ? -3.945 -5.354 6.193 1.00 90.12 103 ALA A C 1
ATOM 778 O O . ALA A 1 103 ? -3.535 -6.465 6.524 1.00 90.12 103 ALA A O 1
ATOM 779 N N . PHE A 1 104 ? -4.899 -5.190 5.275 1.00 87.94 104 PHE A N 1
ATOM 780 C CA . PHE A 1 104 ? -5.496 -6.289 4.522 1.00 87.94 104 PHE A CA 1
ATOM 781 C C . PHE A 1 104 ? -4.448 -7.024 3.676 1.00 87.94 104 PHE A C 1
ATOM 783 O O . PHE A 1 104 ? -4.325 -8.240 3.799 1.00 87.94 104 PHE A O 1
ATOM 790 N N . PHE A 1 105 ? -3.626 -6.309 2.901 1.00 88.12 105 PHE A N 1
ATOM 791 C CA . PHE A 1 105 ? -2.536 -6.936 2.139 1.00 88.12 105 PHE A CA 1
ATOM 792 C C . PHE A 1 105 ? -1.481 -7.586 3.038 1.00 88.12 105 PHE A C 1
ATOM 794 O O . PHE A 1 105 ? -1.023 -8.689 2.737 1.00 88.12 105 PHE A O 1
ATOM 801 N N . GLY A 1 106 ? -1.139 -6.950 4.164 1.00 87.62 106 GLY A N 1
ATOM 802 C CA . GLY A 1 106 ? -0.257 -7.546 5.169 1.00 87.62 106 GLY A CA 1
ATOM 803 C C . GLY A 1 106 ? -0.807 -8.873 5.697 1.00 87.62 106 GLY A C 1
ATOM 804 O O . GLY A 1 106 ? -0.087 -9.865 5.754 1.00 87.62 106 GLY A O 1
ATOM 805 N N . ALA A 1 107 ? -2.101 -8.918 6.014 1.00 84.00 107 ALA A N 1
ATOM 806 C CA . ALA A 1 107 ? -2.756 -10.124 6.503 1.00 84.00 107 ALA A CA 1
ATOM 807 C C . ALA A 1 107 ? -2.851 -11.231 5.447 1.00 84.00 107 ALA A C 1
ATOM 809 O O . ALA A 1 107 ? -2.586 -12.386 5.767 1.00 84.00 107 ALA A O 1
ATOM 810 N N . VAL A 1 108 ? -3.193 -10.891 4.200 1.00 83.50 108 VAL A N 1
ATOM 811 C CA . VAL A 1 108 ? -3.237 -11.847 3.080 1.00 83.50 108 VAL A CA 1
ATOM 812 C C . VAL A 1 108 ? -1.868 -12.501 2.878 1.00 83.50 108 VAL A C 1
ATOM 814 O O . VAL A 1 108 ? -1.776 -13.721 2.741 1.00 83.50 108 VAL A O 1
ATOM 817 N N . ALA A 1 109 ? -0.792 -11.714 2.899 1.00 82.88 109 ALA A N 1
ATOM 818 C CA . ALA A 1 109 ? 0.563 -12.237 2.744 1.00 82.88 109 ALA A CA 1
ATOM 819 C C . ALA A 1 109 ? 0.987 -13.147 3.910 1.00 82.88 109 ALA A C 1
ATOM 821 O O . ALA A 1 109 ? 1.687 -14.134 3.693 1.00 82.88 109 ALA A O 1
ATOM 822 N N . THR A 1 110 ? 0.549 -12.852 5.137 1.00 78.62 110 THR A N 1
ATOM 823 C CA . THR A 1 110 ? 0.802 -13.725 6.292 1.00 78.62 110 THR A CA 1
ATOM 824 C C . THR A 1 110 ? -0.033 -15.011 6.244 1.00 78.62 110 THR A C 1
ATOM 826 O O . THR A 1 110 ? 0.514 -16.085 6.470 1.00 78.62 110 THR A O 1
ATOM 829 N N . ASP A 1 111 ? -1.330 -14.937 5.925 1.00 75.19 111 ASP A N 1
ATOM 830 C CA . ASP A 1 111 ? -2.236 -16.104 5.906 1.00 75.19 111 ASP A CA 1
ATOM 831 C C . ASP A 1 111 ? -1.905 -17.089 4.772 1.00 75.19 111 ASP A C 1
ATOM 833 O O . ASP A 1 111 ? -2.042 -18.297 4.937 1.00 75.19 111 ASP A O 1
ATOM 837 N N . SER A 1 112 ? -1.389 -16.588 3.645 1.00 66.44 112 SER A N 1
ATOM 838 C CA . SER A 1 112 ? -0.960 -17.408 2.502 1.00 66.44 112 SER A CA 1
ATOM 839 C C . SER A 1 112 ? 0.347 -18.185 2.724 1.00 66.44 112 SER A C 1
ATOM 841 O O . SER A 1 112 ? 0.785 -18.890 1.820 1.00 66.44 112 SER A O 1
ATOM 843 N N . GLY A 1 113 ? 1.002 -18.062 3.887 1.00 57.53 113 GLY A N 1
ATOM 844 C CA . GLY A 1 113 ? 2.279 -18.735 4.169 1.00 57.53 113 GLY A CA 1
ATOM 845 C C . GLY A 1 113 ? 3.478 -18.185 3.381 1.00 57.53 113 GLY A C 1
ATOM 846 O O . GLY A 1 113 ? 4.607 -18.620 3.605 1.00 57.53 113 GLY A O 1
ATOM 847 N N . MET A 1 114 ? 3.273 -17.171 2.528 1.00 54.75 114 MET A N 1
ATOM 848 C CA . MET A 1 114 ? 4.318 -16.533 1.713 1.00 54.75 114 MET A CA 1
ATOM 849 C C . MET A 1 114 ? 5.453 -15.913 2.548 1.00 54.75 114 MET A C 1
ATOM 851 O O . MET A 1 114 ? 6.544 -15.662 2.033 1.00 54.75 114 MET A O 1
ATOM 855 N N . VAL A 1 115 ? 5.197 -15.642 3.832 1.00 49.81 115 VAL A N 1
ATOM 856 C CA . VAL A 1 115 ? 6.181 -15.111 4.787 1.00 49.81 115 VAL A CA 1
ATOM 857 C C . VAL A 1 115 ? 6.918 -16.228 5.532 1.00 49.81 115 VAL A C 1
ATOM 859 O O . VAL A 1 115 ? 8.129 -16.125 5.729 1.00 49.81 115 VAL A O 1
ATOM 862 N N . ASP A 1 116 ? 6.231 -17.312 5.905 1.00 45.38 116 ASP A N 1
ATOM 863 C CA . ASP A 1 116 ? 6.841 -18.415 6.659 1.00 45.38 116 ASP A CA 1
ATOM 864 C C . ASP A 1 116 ? 7.790 -19.263 5.798 1.00 45.38 116 ASP A C 1
ATOM 866 O O . ASP A 1 116 ? 8.848 -19.656 6.289 1.00 45.38 116 ASP A O 1
ATOM 870 N N . GLU A 1 117 ? 7.511 -19.445 4.500 1.00 42.97 117 GLU A N 1
ATOM 871 C CA . GLU A 1 117 ? 8.437 -20.135 3.578 1.00 42.97 117 GLU A CA 1
ATOM 872 C C . GLU A 1 117 ? 9.785 -19.414 3.405 1.00 42.97 117 GLU A C 1
ATOM 874 O O . GLU A 1 117 ? 10.790 -20.036 3.049 1.00 42.97 117 GLU A O 1
ATOM 879 N N . ARG A 1 118 ? 9.847 -18.101 3.669 1.00 42.91 118 ARG A N 1
ATOM 880 C CA . ARG A 1 118 ? 11.101 -17.335 3.582 1.00 42.91 118 ARG A CA 1
ATOM 881 C C . ARG A 1 118 ? 11.899 -17.323 4.880 1.00 42.91 118 ARG A C 1
ATOM 883 O O . ARG A 1 118 ? 13.113 -17.146 4.818 1.00 42.91 118 ARG A O 1
ATOM 890 N N . ARG A 1 119 ? 11.272 -17.542 6.040 1.00 38.66 119 ARG A N 1
ATOM 891 C CA . ARG A 1 119 ? 11.967 -17.535 7.339 1.00 38.66 119 ARG A CA 1
ATOM 892 C C . ARG A 1 119 ? 12.981 -18.677 7.455 1.00 38.66 119 ARG A C 1
ATOM 894 O O . ARG A 1 119 ? 14.074 -18.463 7.957 1.00 38.66 119 ARG A O 1
ATOM 901 N N . THR A 1 120 ? 12.679 -19.855 6.914 1.00 36.06 120 THR A N 1
ATOM 902 C CA . THR A 1 120 ? 13.591 -21.017 6.912 1.00 36.06 120 THR A CA 1
ATOM 903 C C . THR A 1 120 ? 14.777 -20.901 5.953 1.00 36.06 120 THR A C 1
ATOM 905 O O . THR A 1 120 ? 15.624 -21.785 5.951 1.00 36.06 120 THR A O 1
ATOM 908 N N . ARG A 1 121 ? 14.863 -19.847 5.129 1.00 41.47 121 ARG A N 1
ATOM 909 C CA . ARG A 1 121 ? 16.002 -19.630 4.215 1.00 41.47 121 ARG A CA 1
ATOM 910 C C . ARG A 1 121 ? 16.954 -18.516 4.675 1.00 41.47 121 ARG A C 1
ATOM 912 O O . ARG A 1 121 ? 17.965 -18.285 4.024 1.00 41.47 121 ARG A O 1
ATOM 919 N N . PHE A 1 122 ? 16.631 -17.830 5.771 1.00 43.91 122 PHE A N 1
ATOM 920 C CA . PHE A 1 122 ? 17.422 -16.724 6.329 1.00 43.91 122 PHE A CA 1
ATOM 921 C C . PHE A 1 122 ? 17.804 -16.940 7.806 1.00 43.91 122 PHE A C 1
ATOM 923 O O . PHE A 1 122 ? 18.222 -15.995 8.470 1.00 43.91 122 PHE A O 1
ATOM 930 N N . SER A 1 123 ? 17.647 -18.159 8.333 1.00 38.38 123 SER A N 1
ATOM 931 C CA . SER A 1 123 ? 18.148 -18.572 9.654 1.00 38.38 123 SER A CA 1
ATOM 932 C C . SER A 1 123 ? 19.161 -19.692 9.506 1.00 38.38 123 SER A C 1
ATOM 934 O O . SER A 1 123 ? 18.930 -20.548 8.623 1.00 38.38 123 SER A O 1
#

Foldseek 3Di:
DDPPPDPPPPLVVLLVVCLPALVVLVVQLVQLLVVQLVVLLVVVCVVPVPDDPVVSVVSSCQCLDQPNHQLVVLVVVVVLVRHDYPPPDRSSDSNNSSSSSSSSSSSVCVVVCVVVVVVVVVD